Protein AF-A0A3D1BWG0-F1 (afdb_monomer)

pLDDT: mean 82.6, std 17.7, range [47.94, 98.75]

Foldseek 3Di:
DDDPPVVVVVVVVVVVVVVVVVVVVVVPPPPPPCLVVLVVVLVVCVVVVVLVVSLVSLVVNCVVVVPPLVSLQVNLVSCVVVVVNVSNCVSVVVCCVVPVPD

Secondary structure (DSSP, 8-state):
---HHHHHHHHHHHHHHHHHHHHHHHTTSTTSS-HHHHHHHHHHHHHTT-HHHHHHHHHHHHHHSTT-HHHHHHHHHHHHHTT-HHHHHHHHHHHHHH-TT-

Nearest PDB structures (foldseek):
  8a61-assembly1_H  TM=9.386E-01  e=2.198E-02  Saccharomyces cerevisiae
  4r7s-assembly1_A  TM=7.097E-01  e=1.836E-02  Parabacteroides merdae ATCC 43184
  5a31-assembly1_C  TM=7.005E-01  e=2.966E-02  Homo sapiens
  4xif-assembly1_A  TM=6.668E-01  e=2.793E-02  Homo sapiens
  8ffz-assembly1_C  TM=5.629E-01  e=6.690E-01  Saccharomyces cerevisiae S288C

Sequence (102 aa):
MPQKNECSNIKNLKGFLLFILLSLSTFFLTNEIYAADDFKSIMQLIEKGEKEKAAQQIDQYLKTNPNDPQVIFIKGVVNAELGKYNEAIQAFTYLTEKHPSL

Mean predicted aligned error: 13.19 Å

Structure (mmCIF, N/CA/C/O backbone):
data_AF-A0A3D1BWG0-F1
#
_entry.id   AF-A0A3D1BWG0-F1
#
loop_
_atom_site.group_PDB
_atom_site.id
_atom_site.type_symbol
_atom_site.label_atom_id
_atom_site.label_alt_id
_atom_site.label_comp_id
_atom_site.label_asym_id
_atom_site.label_entity_id
_atom_site.label_seq_id
_atom_site.pdbx_PDB_ins_code
_atom_site.Cartn_x
_atom_site.Cartn_y
_atom_site.Cartn_z
_atom_site.occupancy
_atom_site.B_iso_or_equiv
_atom_site.auth_seq_id
_atom_site.auth_comp_id
_atom_site.auth_asym_id
_atom_site.auth_atom_id
_atom_site.pdbx_PDB_model_num
ATOM 1 N N . MET A 1 1 ? 60.960 40.714 11.063 1.00 47.94 1 MET A N 1
ATOM 2 C CA . MET A 1 1 ? 59.969 40.765 9.966 1.00 47.94 1 MET A CA 1
ATOM 3 C C . MET A 1 1 ? 59.399 39.360 9.745 1.00 47.94 1 MET A C 1
ATOM 5 O O . MET A 1 1 ? 60.168 38.411 9.862 1.00 47.94 1 MET A O 1
ATOM 9 N N . PRO A 1 2 ? 58.076 39.210 9.554 1.00 48.84 2 PRO A N 1
ATOM 10 C CA . PRO A 1 2 ? 57.322 37.974 9.786 1.00 48.84 2 PRO A CA 1
ATOM 11 C C . PRO A 1 2 ? 57.088 37.195 8.481 1.00 48.84 2 PRO A C 1
ATOM 13 O O . PRO A 1 2 ? 56.459 37.725 7.578 1.00 48.84 2 PRO A O 1
ATOM 16 N N . GLN A 1 3 ? 57.595 35.963 8.355 1.00 56.44 3 GLN A N 1
ATOM 17 C CA . GLN A 1 3 ? 57.355 35.117 7.161 1.00 56.44 3 GLN A CA 1
ATOM 18 C C . GLN A 1 3 ? 57.213 33.607 7.463 1.00 56.44 3 GLN A C 1
ATOM 20 O O . GLN A 1 3 ? 56.853 32.827 6.587 1.00 56.44 3 GLN A O 1
ATOM 25 N N . LYS A 1 4 ? 57.461 33.138 8.698 1.00 54.06 4 LYS A N 1
ATOM 26 C CA . LYS A 1 4 ? 57.397 31.693 9.021 1.00 54.06 4 LYS A CA 1
ATOM 27 C C . LYS A 1 4 ? 55.974 31.202 9.341 1.00 54.06 4 LYS A C 1
ATOM 29 O O . LYS A 1 4 ? 55.712 30.003 9.313 1.00 54.06 4 LYS A O 1
ATOM 34 N N . ASN A 1 5 ? 55.054 32.124 9.616 1.00 55.34 5 ASN A N 1
ATOM 35 C CA . ASN A 1 5 ? 53.748 31.826 10.208 1.00 55.34 5 ASN A CA 1
ATOM 36 C C . ASN A 1 5 ? 52.677 31.547 9.134 1.00 55.34 5 ASN A C 1
ATOM 38 O O . ASN A 1 5 ? 51.718 30.824 9.392 1.00 55.34 5 ASN A O 1
ATOM 42 N N . GLU A 1 6 ? 52.858 32.070 7.918 1.00 56.06 6 GLU A N 1
ATOM 43 C CA . GLU A 1 6 ? 51.886 31.958 6.820 1.00 56.06 6 GLU A CA 1
ATOM 44 C C . GLU A 1 6 ? 51.953 30.587 6.121 1.00 56.06 6 GLU A C 1
ATOM 46 O O . GLU A 1 6 ? 50.922 29.990 5.814 1.00 56.06 6 GLU A O 1
ATOM 51 N N . CYS A 1 7 ? 53.150 30.009 5.962 1.00 55.59 7 CYS A N 1
ATOM 52 C CA . CYS A 1 7 ? 53.329 28.721 5.276 1.00 55.59 7 CYS A CA 1
ATOM 53 C C . CYS A 1 7 ? 52.830 27.512 6.102 1.00 55.59 7 CYS A C 1
ATOM 55 O O . CYS A 1 7 ? 52.363 26.522 5.534 1.00 55.59 7 CYS A O 1
ATOM 57 N N . SER A 1 8 ? 52.856 27.594 7.439 1.00 58.72 8 SER A N 1
ATOM 58 C CA . SER A 1 8 ? 52.272 26.560 8.315 1.00 58.72 8 SER A CA 1
ATOM 59 C C . SER A 1 8 ? 50.741 26.579 8.306 1.00 58.72 8 SER A C 1
ATOM 61 O O . SER A 1 8 ? 50.113 25.523 8.353 1.00 58.72 8 SER A O 1
ATOM 63 N N . ASN A 1 9 ? 50.129 27.760 8.188 1.00 59.41 9 ASN A N 1
ATOM 64 C CA . ASN A 1 9 ? 48.674 27.910 8.196 1.00 59.41 9 ASN A CA 1
ATOM 65 C C . ASN A 1 9 ? 48.043 27.354 6.905 1.00 59.41 9 ASN A C 1
ATOM 67 O O . ASN A 1 9 ? 47.049 26.637 6.951 1.00 59.41 9 ASN A O 1
ATOM 71 N N . ILE A 1 10 ? 48.701 27.556 5.756 1.00 61.50 10 ILE A N 1
ATOM 72 C CA . ILE A 1 10 ? 48.257 27.028 4.453 1.00 61.50 10 ILE A CA 1
ATOM 73 C C . ILE A 1 10 ? 48.311 25.491 4.407 1.00 61.50 10 ILE A C 1
ATOM 75 O O . ILE A 1 10 ? 47.429 24.861 3.823 1.00 61.50 10 ILE A O 1
ATOM 79 N N . LYS A 1 11 ? 49.321 24.866 5.030 1.00 60.84 11 LYS A N 1
ATOM 80 C CA . LYS A 1 11 ? 49.433 23.396 5.096 1.00 60.84 11 LYS A CA 1
ATOM 81 C C . LYS A 1 11 ? 48.337 22.783 5.970 1.00 60.84 11 LYS A C 1
ATOM 83 O O . LYS A 1 11 ? 47.717 21.806 5.558 1.00 60.84 11 LYS A O 1
ATOM 88 N N . ASN A 1 12 ? 48.048 23.402 7.113 1.00 60.69 12 ASN A N 1
ATOM 89 C CA . ASN A 1 12 ? 46.970 22.972 8.005 1.00 60.69 12 ASN A CA 1
ATOM 90 C C . ASN A 1 12 ? 45.585 23.216 7.387 1.00 60.69 12 ASN A C 1
ATOM 92 O O . ASN A 1 12 ? 44.713 22.363 7.508 1.00 60.69 12 ASN A O 1
ATOM 96 N N . LEU A 1 13 ? 45.403 24.319 6.651 1.00 67.38 13 LEU A N 1
ATOM 97 C CA . LEU A 1 13 ? 44.160 24.639 5.944 1.00 67.38 13 LEU A CA 1
ATOM 98 C C . LEU A 1 13 ? 43.882 23.668 4.790 1.00 67.38 13 LEU A C 1
ATOM 100 O O . LEU A 1 13 ? 42.751 23.222 4.626 1.00 67.38 13 LEU A O 1
ATOM 104 N N . LYS A 1 14 ? 44.909 23.292 4.015 1.00 66.44 14 LYS A N 1
ATOM 105 C CA . LYS A 1 14 ? 44.778 22.270 2.965 1.00 66.44 14 LYS A CA 1
ATOM 106 C C . LYS A 1 14 ? 44.494 20.888 3.549 1.00 66.44 14 LYS A C 1
ATOM 108 O O . LYS A 1 14 ? 43.652 20.185 3.006 1.00 66.44 14 LYS A O 1
ATOM 113 N N . GLY A 1 15 ? 45.143 20.523 4.659 1.00 69.19 15 GLY A N 1
ATOM 114 C CA . GLY A 1 15 ? 44.842 19.286 5.384 1.00 69.19 15 GLY A CA 1
ATOM 115 C C . GLY A 1 15 ? 43.404 19.261 5.904 1.00 69.19 15 GLY A C 1
ATOM 116 O O . GLY A 1 15 ? 42.692 18.284 5.696 1.00 69.19 15 GLY A O 1
ATOM 117 N N . PHE A 1 16 ? 42.945 20.368 6.488 1.00 71.75 16 PHE A N 1
ATOM 118 C CA . PHE A 1 16 ? 41.578 20.529 6.978 1.00 71.75 16 PHE A CA 1
ATOM 119 C C . PHE A 1 16 ? 40.537 20.460 5.850 1.00 71.75 16 PHE A C 1
ATOM 121 O O . PHE A 1 16 ? 39.540 19.754 5.978 1.00 71.75 16 PHE A O 1
ATOM 128 N N . LEU A 1 17 ? 40.798 21.105 4.708 1.00 72.00 17 LEU A N 1
ATOM 129 C CA . LEU A 1 17 ? 39.940 21.021 3.521 1.00 72.00 17 LEU A CA 1
ATOM 130 C C . LEU A 1 17 ? 39.870 19.597 2.953 1.00 72.00 17 LEU A C 1
ATOM 132 O O . LEU A 1 17 ? 38.797 19.154 2.556 1.00 72.00 17 LEU A O 1
ATOM 136 N N . LEU A 1 18 ? 40.982 18.858 2.953 1.00 71.12 18 LEU A N 1
ATOM 137 C CA . LEU A 1 18 ? 41.019 17.478 2.463 1.00 71.12 18 LEU A CA 1
ATOM 138 C C . LEU A 1 18 ? 40.244 16.525 3.390 1.00 71.12 18 LEU A C 1
ATOM 140 O O . LEU A 1 18 ? 39.540 15.642 2.908 1.00 71.12 18 LEU A O 1
ATOM 144 N N . PHE A 1 19 ? 40.296 16.757 4.705 1.00 71.19 19 PHE A N 1
ATOM 145 C CA . PHE A 1 19 ? 39.482 16.038 5.691 1.00 71.19 19 PHE A CA 1
ATOM 146 C C . PHE A 1 19 ? 37.983 16.342 5.567 1.00 71.19 19 PHE A C 1
ATOM 148 O O . PHE A 1 19 ? 37.178 15.421 5.681 1.00 71.19 19 PHE A O 1
ATOM 155 N N . ILE A 1 20 ? 37.601 17.594 5.291 1.00 71.56 20 ILE A N 1
ATOM 156 C CA . ILE A 1 20 ? 36.195 17.972 5.059 1.00 71.56 20 ILE A CA 1
ATOM 157 C C . ILE A 1 20 ? 35.656 17.337 3.774 1.00 71.56 20 ILE A C 1
ATOM 159 O O . ILE A 1 20 ? 34.526 16.861 3.751 1.00 71.56 20 ILE A O 1
ATOM 163 N N . LEU A 1 21 ? 36.454 17.290 2.704 1.00 65.62 21 LEU A N 1
ATOM 164 C CA . LEU A 1 21 ? 36.045 16.652 1.448 1.00 65.62 21 LEU A CA 1
ATOM 165 C C . LEU A 1 21 ? 35.882 15.131 1.595 1.00 65.62 21 LEU A C 1
ATOM 167 O O . LEU A 1 21 ? 34.974 14.554 0.999 1.00 65.62 21 LEU A O 1
ATOM 171 N N . LEU A 1 22 ? 36.720 14.490 2.417 1.00 64.12 22 LEU A N 1
ATOM 172 C CA . LEU A 1 22 ? 36.616 13.061 2.728 1.00 64.12 22 LEU A CA 1
ATOM 173 C C . LEU A 1 22 ? 35.443 12.728 3.663 1.00 64.12 22 LEU A C 1
ATOM 175 O O . LEU A 1 22 ? 34.889 11.639 3.555 1.00 64.12 22 LEU A O 1
ATOM 179 N N . SER A 1 23 ? 35.047 13.631 4.566 1.00 62.78 23 SER A N 1
ATOM 180 C CA . SER A 1 23 ? 33.876 13.417 5.429 1.00 62.78 23 SER A CA 1
ATOM 181 C C . SER A 1 23 ? 32.551 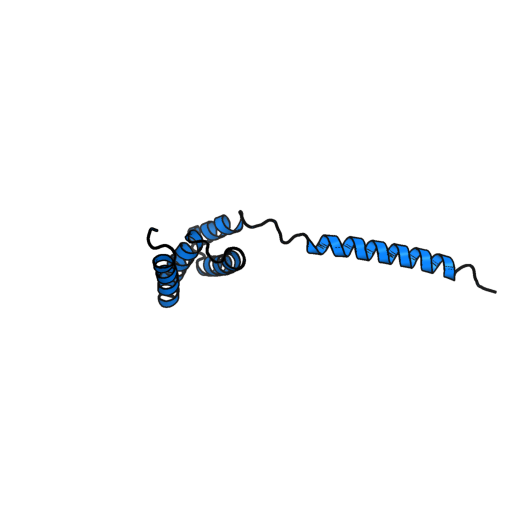13.733 4.731 1.00 62.78 23 SER A C 1
ATOM 183 O O . SER A 1 23 ? 31.535 13.122 5.051 1.00 62.78 23 SER A O 1
ATOM 185 N N . LEU A 1 24 ? 32.545 14.640 3.747 1.00 60.16 24 LEU A N 1
ATOM 186 C CA . LEU A 1 24 ? 31.352 14.921 2.944 1.00 60.16 24 LEU A CA 1
ATOM 187 C C . LEU A 1 24 ? 30.974 13.744 2.036 1.00 60.16 24 LEU A C 1
ATOM 189 O O . LEU A 1 24 ? 29.790 13.512 1.818 1.00 60.16 24 LEU A O 1
ATOM 193 N N . SER A 1 25 ? 31.948 12.990 1.515 1.00 58.78 25 SER A N 1
ATOM 194 C CA . SER A 1 25 ? 31.681 11.886 0.581 1.00 58.78 25 SER A CA 1
ATOM 195 C C . SER A 1 25 ? 31.001 10.681 1.240 1.00 58.78 25 SER A C 1
ATOM 197 O O . SER A 1 25 ? 30.213 9.997 0.590 1.00 58.78 25 SER A O 1
ATOM 199 N N . THR A 1 26 ? 31.237 10.441 2.532 1.00 57.06 26 THR A N 1
ATOM 200 C CA . THR A 1 26 ? 30.618 9.326 3.266 1.00 57.06 26 THR A CA 1
ATOM 201 C C . THR A 1 26 ? 29.182 9.615 3.706 1.00 57.06 26 THR A C 1
ATOM 203 O O . THR A 1 26 ? 28.452 8.680 4.023 1.00 57.06 26 THR A O 1
ATOM 206 N N . PHE A 1 27 ? 28.738 10.877 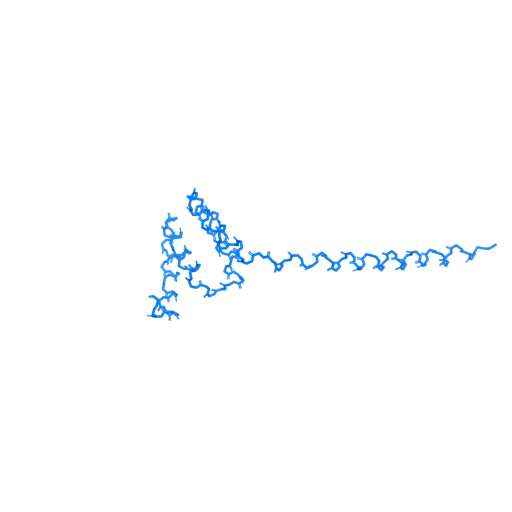3.667 1.00 56.44 27 PHE A N 1
ATOM 207 C CA . PHE A 1 27 ? 27.361 11.260 4.000 1.00 56.44 27 PHE A CA 1
ATOM 208 C C . PHE A 1 27 ? 26.355 10.955 2.872 1.00 56.44 27 PHE A C 1
ATOM 210 O O . PHE A 1 27 ? 25.163 10.828 3.131 1.00 56.44 27 PHE A O 1
ATOM 217 N N . PHE A 1 28 ? 26.815 10.792 1.626 1.00 57.66 28 PHE A N 1
ATOM 218 C CA . PHE A 1 28 ? 25.935 10.565 0.469 1.00 57.66 28 PHE A CA 1
ATOM 219 C C . PHE A 1 28 ? 25.653 9.087 0.150 1.00 57.66 28 PHE A C 1
ATOM 221 O O . PHE A 1 28 ? 24.829 8.812 -0.718 1.00 57.66 28 PHE A O 1
ATOM 228 N N . LEU A 1 29 ? 26.296 8.133 0.834 1.00 54.47 29 LEU A N 1
ATOM 229 C CA . LEU A 1 29 ? 26.223 6.705 0.482 1.00 54.47 29 LEU A CA 1
ATOM 230 C C . LEU A 1 29 ? 25.239 5.875 1.325 1.00 54.47 29 LEU A C 1
ATOM 232 O O . LEU A 1 29 ? 25.137 4.670 1.122 1.00 54.47 29 LEU A O 1
ATOM 236 N N . THR A 1 30 ? 24.497 6.466 2.264 1.00 52.25 30 THR A N 1
ATOM 237 C CA . THR A 1 30 ? 23.635 5.686 3.177 1.00 52.25 30 THR A CA 1
ATOM 238 C C . THR A 1 30 ? 22.199 5.462 2.690 1.00 52.25 30 THR A C 1
ATOM 240 O O . THR A 1 30 ? 21.406 4.872 3.419 1.00 52.25 30 THR A O 1
ATOM 243 N N . ASN A 1 31 ? 21.847 5.861 1.463 1.00 57.81 31 ASN A N 1
ATOM 244 C CA . ASN A 1 31 ? 20.478 5.704 0.947 1.00 57.81 31 ASN A CA 1
ATOM 245 C C . ASN A 1 31 ? 20.191 4.366 0.238 1.00 57.81 31 ASN A C 1
ATOM 247 O O . ASN A 1 31 ? 19.074 4.172 -0.230 1.00 57.81 31 ASN A O 1
ATOM 251 N N . GLU A 1 32 ? 21.148 3.439 0.146 1.00 56.22 32 GLU A N 1
ATOM 252 C CA . GLU A 1 32 ? 21.050 2.305 -0.793 1.00 56.22 32 GLU A CA 1
ATOM 253 C C . GLU A 1 32 ? 20.812 0.912 -0.178 1.00 56.22 32 GLU A C 1
ATOM 255 O O . GLU A 1 32 ? 21.024 -0.092 -0.854 1.00 56.22 32 GLU A O 1
ATOM 260 N N . ILE A 1 33 ? 20.336 0.789 1.072 1.00 52.66 33 ILE A N 1
ATOM 261 C CA . ILE A 1 33 ? 20.090 -0.541 1.674 1.00 52.66 33 ILE A CA 1
ATOM 262 C C . ILE A 1 33 ? 18.793 -0.594 2.512 1.00 52.66 33 ILE A C 1
ATOM 264 O O . ILE A 1 33 ? 18.861 -0.776 3.720 1.00 52.66 33 ILE A O 1
ATOM 268 N N . TYR A 1 34 ? 17.604 -0.460 1.902 1.00 57.34 34 TYR A N 1
ATOM 269 C CA . TYR A 1 34 ? 16.319 -0.671 2.621 1.00 57.34 34 TYR A CA 1
ATOM 270 C C . TYR A 1 34 ? 15.255 -1.508 1.885 1.00 57.34 34 TYR A C 1
ATOM 272 O O . TYR A 1 34 ? 14.277 -1.925 2.497 1.00 57.34 34 TYR A O 1
ATOM 280 N N . ALA A 1 35 ? 15.466 -1.879 0.616 1.00 56.94 35 ALA A N 1
ATOM 281 C CA . ALA A 1 35 ? 14.403 -2.443 -0.230 1.00 56.94 35 ALA A CA 1
ATOM 282 C C . ALA A 1 35 ? 13.697 -3.713 0.313 1.00 56.94 35 ALA A C 1
ATOM 284 O O . ALA A 1 35 ? 12.529 -3.938 0.005 1.00 56.94 35 ALA A O 1
ATOM 285 N N . ALA A 1 36 ? 14.369 -4.547 1.120 1.00 58.16 36 ALA A N 1
ATOM 286 C CA . ALA A 1 36 ? 13.761 -5.745 1.718 1.00 58.16 36 ALA A CA 1
ATOM 287 C C . ALA A 1 36 ? 12.994 -5.470 3.029 1.00 58.16 36 ALA A C 1
ATOM 289 O O . ALA A 1 36 ? 12.097 -6.235 3.386 1.00 58.16 36 ALA A O 1
ATOM 290 N N . ASP A 1 37 ? 13.335 -4.399 3.749 1.00 72.81 37 ASP A N 1
ATOM 291 C CA . ASP A 1 37 ? 12.661 -4.017 4.998 1.00 72.81 37 ASP A CA 1
ATOM 292 C C . ASP A 1 37 ? 11.335 -3.290 4.709 1.00 72.81 37 ASP A C 1
ATOM 294 O O . ASP A 1 37 ? 10.339 -3.442 5.423 1.00 72.81 37 ASP A O 1
ATOM 298 N N . ASP A 1 38 ? 11.278 -2.576 3.584 1.00 81.81 38 ASP A N 1
ATOM 299 C CA . ASP A 1 38 ? 10.137 -1.736 3.229 1.00 81.81 38 ASP A CA 1
ATOM 300 C C . ASP A 1 38 ? 8.852 -2.553 2.973 1.00 81.81 38 ASP A C 1
ATOM 302 O O . ASP A 1 38 ? 7.788 -2.204 3.478 1.00 81.81 38 ASP A O 1
ATOM 306 N N . PHE A 1 39 ? 8.921 -3.699 2.281 1.00 89.06 39 PHE A N 1
ATOM 307 C CA . PHE A 1 39 ? 7.733 -4.550 2.079 1.00 89.06 39 PHE A CA 1
ATOM 308 C C . PHE A 1 39 ? 7.212 -5.144 3.395 1.00 89.06 39 PHE A C 1
ATOM 310 O O . PHE A 1 39 ? 6.011 -5.145 3.676 1.00 89.06 39 PHE A O 1
ATOM 317 N N . LYS A 1 40 ? 8.123 -5.655 4.230 1.00 93.62 40 LYS A N 1
ATOM 318 C CA . LYS A 1 40 ? 7.762 -6.260 5.514 1.00 93.62 40 LYS A CA 1
ATOM 319 C C . LYS A 1 40 ? 7.139 -5.229 6.452 1.00 93.62 40 LYS A C 1
ATOM 321 O O . LYS A 1 40 ? 6.160 -5.541 7.130 1.00 93.62 40 LYS A O 1
ATOM 326 N N . SER A 1 41 ? 7.688 -4.018 6.494 1.00 94.06 41 SER A N 1
ATOM 327 C CA . SER A 1 41 ? 7.149 -2.936 7.320 1.00 94.06 41 SER A CA 1
ATOM 328 C C . SER A 1 41 ? 5.747 -2.503 6.873 1.00 94.06 41 SER A C 1
ATOM 330 O O . SER A 1 41 ? 4.878 -2.355 7.735 1.00 94.06 41 SER A O 1
ATOM 332 N N . ILE A 1 42 ? 5.472 -2.451 5.561 1.00 96.12 42 ILE A N 1
ATOM 333 C CA . ILE A 1 42 ? 4.113 -2.240 5.026 1.00 96.12 42 ILE A CA 1
ATOM 334 C C . ILE A 1 42 ? 3.145 -3.292 5.581 1.00 96.12 42 ILE A C 1
ATOM 336 O O . ILE A 1 42 ? 2.096 -2.941 6.123 1.00 96.12 42 ILE A O 1
ATOM 340 N N . MET A 1 43 ? 3.505 -4.578 5.503 1.00 96.38 43 MET A N 1
ATOM 341 C CA . MET A 1 43 ? 2.650 -5.663 6.002 1.00 96.38 43 MET A CA 1
ATOM 342 C C . MET A 1 43 ? 2.403 -5.560 7.510 1.00 96.38 43 MET A C 1
ATOM 344 O O . MET A 1 43 ? 1.271 -5.718 7.958 1.00 96.38 43 MET A O 1
ATOM 348 N N . GLN A 1 44 ? 3.423 -5.206 8.295 1.00 97.12 44 GLN A N 1
ATOM 349 C CA . GLN A 1 44 ? 3.267 -5.001 9.737 1.00 97.12 44 GLN A CA 1
ATOM 350 C C . GLN A 1 44 ? 2.325 -3.841 10.079 1.00 97.12 44 GLN A C 1
ATOM 352 O O . GLN A 1 44 ? 1.600 -3.916 11.071 1.00 97.12 44 GLN A O 1
ATOM 3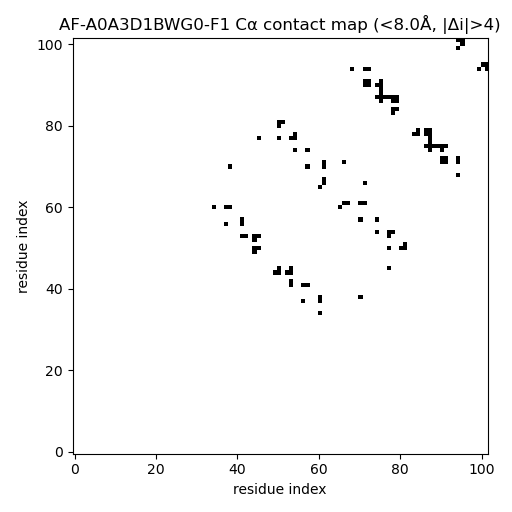57 N N . LEU A 1 45 ? 2.333 -2.755 9.301 1.00 97.69 45 LEU A N 1
ATOM 358 C CA . LEU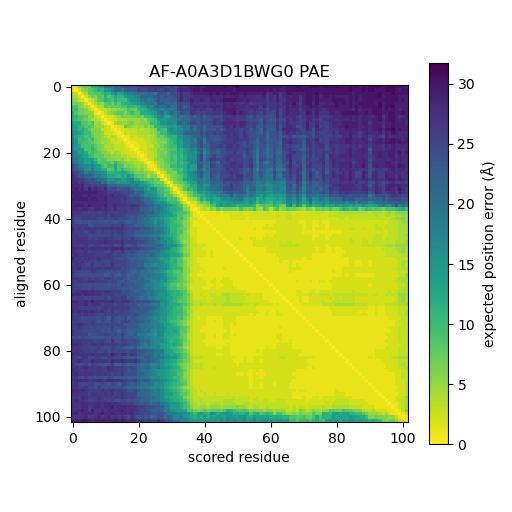 A 1 45 ? 1.391 -1.648 9.493 1.00 97.69 45 LEU A CA 1
ATOM 359 C C . LEU A 1 45 ? -0.043 -2.085 9.189 1.00 97.69 45 LEU A C 1
ATOM 361 O O . LEU A 1 45 ? -0.953 -1.737 9.941 1.00 97.69 45 LEU A O 1
ATOM 365 N N . ILE A 1 46 ? -0.235 -2.888 8.139 1.00 97.56 46 ILE A N 1
ATOM 366 C CA . ILE A 1 46 ? -1.540 -3.461 7.783 1.00 97.56 46 ILE A CA 1
ATOM 367 C C . ILE A 1 46 ? -2.043 -4.385 8.8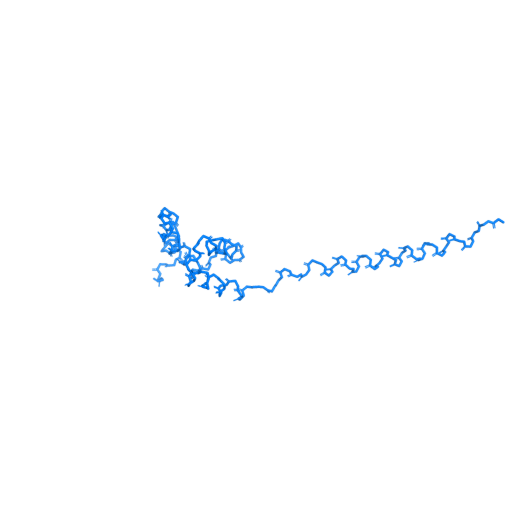97 1.00 97.56 46 ILE A C 1
ATOM 369 O O . ILE A 1 46 ? -3.174 -4.225 9.349 1.00 97.56 46 ILE A O 1
ATOM 373 N N . GLU A 1 47 ? -1.199 -5.287 9.404 1.00 97.00 47 GLU A N 1
ATOM 374 C CA . GLU A 1 47 ? -1.534 -6.188 10.520 1.00 97.00 47 GLU A CA 1
ATOM 375 C C . GLU A 1 47 ? -1.922 -5.428 11.797 1.00 97.00 47 GLU A C 1
ATOM 377 O O . GLU A 1 47 ? -2.795 -5.864 12.546 1.00 97.00 47 GLU A O 1
ATOM 382 N N . LYS A 1 48 ? -1.306 -4.265 12.036 1.00 97.75 48 LYS A N 1
ATOM 383 C CA . LYS A 1 48 ? -1.640 -3.371 13.157 1.00 97.75 48 LYS A CA 1
ATOM 384 C C . LYS A 1 48 ? -2.873 -2.499 12.900 1.00 97.75 48 LYS A C 1
ATOM 386 O O . LYS A 1 48 ? -3.297 -1.781 13.802 1.00 97.75 48 LYS A O 1
ATOM 391 N N . GLY A 1 49 ? -3.436 -2.529 11.692 1.00 97.12 49 GLY A N 1
ATOM 392 C CA . GLY A 1 49 ? -4.551 -1.675 11.286 1.00 97.12 49 GLY A CA 1
ATOM 393 C C . GLY A 1 49 ? -4.170 -0.207 11.065 1.00 97.12 49 GLY A C 1
ATOM 394 O O . GLY A 1 49 ? -5.054 0.636 10.937 1.00 97.12 49 GLY A O 1
ATOM 395 N N . GLU A 1 50 ? -2.878 0.119 10.987 1.00 98.12 50 GLU A N 1
ATOM 396 C CA . GLU A 1 50 ? -2.369 1.476 10.748 1.00 98.12 50 GLU A CA 1
ATOM 397 C C . GLU A 1 50 ? -2.384 1.815 9.246 1.00 98.12 50 GLU A C 1
ATOM 399 O O . GLU A 1 50 ? -1.356 2.109 8.629 1.00 98.12 50 GLU A O 1
ATOM 404 N N . LYS A 1 51 ? -3.572 1.747 8.639 1.00 97.75 51 LYS A N 1
ATOM 405 C CA . LYS A 1 51 ? -3.783 1.775 7.182 1.00 97.75 51 LYS A CA 1
ATOM 406 C C . LYS A 1 51 ? -3.284 3.062 6.526 1.00 97.75 51 LYS A C 1
ATOM 408 O O . LYS A 1 51 ? -2.712 3.015 5.441 1.00 97.75 51 LYS A O 1
ATOM 413 N N . GLU A 1 52 ? -3.428 4.209 7.183 1.00 98.06 52 GLU A N 1
ATOM 414 C CA . GLU A 1 52 ? -2.931 5.491 6.676 1.00 98.06 52 GLU A CA 1
ATOM 415 C C . GLU A 1 52 ? -1.403 5.520 6.598 1.00 98.06 52 GLU A C 1
ATOM 417 O O . GLU A 1 52 ? -0.846 6.031 5.624 1.00 98.06 52 GLU A O 1
ATOM 422 N N . LYS A 1 53 ? -0.712 4.943 7.590 1.00 96.88 53 LYS A N 1
ATOM 423 C CA . LYS A 1 53 ? 0.752 4.832 7.558 1.00 96.88 53 LYS A CA 1
ATOM 424 C C . LYS A 1 53 ? 1.201 3.805 6.525 1.00 96.88 53 LYS A C 1
ATOM 426 O O . LYS A 1 53 ? 2.174 4.056 5.817 1.00 96.88 53 LYS A O 1
ATOM 431 N N . ALA A 1 54 ? 0.475 2.691 6.397 1.00 98.06 54 ALA A N 1
ATOM 432 C CA . ALA A 1 54 ? 0.730 1.705 5.350 1.00 98.06 54 ALA A CA 1
ATOM 433 C C . ALA A 1 54 ? 0.640 2.355 3.961 1.00 98.06 54 ALA A C 1
ATOM 435 O O . ALA A 1 54 ? 1.554 2.200 3.159 1.00 98.06 54 ALA A O 1
ATOM 436 N N . ALA A 1 55 ? -0.394 3.164 3.702 1.00 97.94 55 ALA A N 1
ATOM 437 C CA . ALA A 1 55 ? -0.537 3.898 2.444 1.00 97.94 55 ALA A CA 1
ATOM 438 C C . ALA A 1 55 ? 0.662 4.824 2.160 1.00 97.94 55 ALA A C 1
ATOM 440 O O . ALA A 1 55 ? 1.168 4.850 1.039 1.00 97.94 55 ALA A O 1
ATOM 441 N N . GLN A 1 56 ? 1.165 5.535 3.175 1.00 96.31 56 GLN A N 1
ATOM 442 C CA . GLN A 1 56 ? 2.352 6.387 3.027 1.00 96.31 56 GLN A CA 1
ATOM 443 C C . GLN A 1 56 ? 3.616 5.587 2.688 1.00 96.31 56 GLN A C 1
ATOM 445 O O . GLN A 1 56 ? 4.380 6.005 1.816 1.00 96.31 56 GLN A O 1
ATOM 450 N N . GLN A 1 57 ? 3.845 4.447 3.348 1.00 96.19 57 GLN A N 1
ATOM 451 C CA . GLN A 1 57 ? 4.993 3.587 3.042 1.00 96.19 57 GLN A CA 1
ATOM 452 C C . GLN A 1 57 ? 4.877 2.932 1.667 1.00 96.19 57 GLN A C 1
ATOM 454 O O . GLN A 1 57 ? 5.865 2.872 0.943 1.00 96.19 57 GLN A O 1
ATOM 459 N N . ILE A 1 58 ? 3.677 2.510 1.266 1.00 97.50 58 ILE A N 1
ATOM 460 C CA . ILE A 1 58 ? 3.406 1.995 -0.081 1.00 97.50 58 ILE A CA 1
ATOM 461 C C . ILE A 1 58 ? 3.789 3.035 -1.139 1.00 97.50 58 ILE A C 1
ATOM 463 O O . ILE A 1 58 ? 4.484 2.712 -2.102 1.00 97.50 58 ILE A O 1
ATOM 467 N N . ASP A 1 59 ? 3.394 4.297 -0.958 1.00 96.12 59 ASP A N 1
ATOM 468 C CA . ASP A 1 59 ? 3.749 5.366 -1.896 1.00 96.12 59 ASP A CA 1
ATOM 469 C C . ASP A 1 59 ? 5.257 5.648 -1.928 1.00 96.12 59 ASP A C 1
ATOM 471 O O . ASP A 1 59 ? 5.782 6.051 -2.965 1.00 96.12 59 ASP A O 1
ATOM 475 N N . GLN A 1 60 ? 5.974 5.445 -0.821 1.00 93.94 60 GLN A N 1
ATOM 476 C CA . GLN A 1 60 ? 7.437 5.527 -0.803 1.00 93.94 60 GLN A CA 1
ATOM 477 C C . GLN A 1 60 ? 8.077 4.337 -1.525 1.00 93.94 60 GLN A C 1
ATOM 479 O O . GLN A 1 60 ? 8.944 4.552 -2.371 1.00 93.94 60 GLN A O 1
ATOM 484 N N . TYR A 1 61 ? 7.607 3.115 -1.265 1.00 95.00 61 TYR A N 1
ATOM 485 C CA . TYR A 1 61 ? 8.089 1.888 -1.901 1.00 95.00 61 TYR A CA 1
ATOM 486 C C . TYR A 1 61 ? 7.951 1.937 -3.424 1.00 95.00 61 TYR A C 1
ATOM 488 O O . TYR A 1 61 ? 8.878 1.612 -4.166 1.00 95.00 61 TYR A O 1
ATOM 496 N N . LEU A 1 62 ? 6.800 2.401 -3.912 1.00 95.06 62 LEU A N 1
ATOM 497 C CA . LEU A 1 62 ? 6.521 2.480 -5.345 1.00 95.06 62 LEU A CA 1
ATOM 498 C C . LEU A 1 62 ? 7.292 3.609 -6.053 1.00 95.06 62 LEU A C 1
ATOM 500 O O . LEU A 1 62 ? 7.327 3.633 -7.279 1.00 95.06 62 LEU A O 1
ATOM 504 N N . LYS A 1 63 ? 7.959 4.530 -5.339 1.00 93.56 63 LYS A N 1
ATOM 505 C CA . LYS A 1 63 ? 8.884 5.482 -5.991 1.00 93.56 63 LYS A CA 1
ATOM 506 C C . LYS A 1 63 ? 10.133 4.790 -6.521 1.00 93.56 63 LYS A C 1
ATOM 508 O O . LYS A 1 63 ? 10.674 5.222 -7.535 1.00 93.56 63 LYS A O 1
ATOM 513 N N . THR A 1 64 ? 10.596 3.752 -5.832 1.00 91.38 64 THR A N 1
ATOM 514 C CA . THR A 1 64 ? 11.786 2.981 -6.210 1.00 91.38 64 THR A CA 1
ATOM 515 C C . THR A 1 64 ? 11.423 1.709 -6.974 1.00 91.38 64 THR A C 1
ATOM 517 O O . THR A 1 64 ? 12.188 1.290 -7.837 1.00 91.38 64 THR A O 1
ATOM 520 N N . ASN A 1 65 ? 10.228 1.152 -6.742 1.00 92.31 65 ASN A N 1
ATOM 521 C CA . ASN A 1 65 ? 9.718 -0.060 -7.393 1.00 92.31 65 ASN A CA 1
ATOM 522 C C . ASN A 1 65 ? 8.360 0.201 -8.086 1.00 92.31 65 ASN A C 1
ATOM 524 O O . ASN A 1 65 ? 7.335 -0.337 -7.667 1.00 92.31 65 ASN A O 1
ATOM 528 N N . PRO A 1 66 ? 8.302 1.037 -9.140 1.00 93.31 66 PRO A N 1
ATOM 529 C CA . PRO A 1 66 ? 7.047 1.605 -9.654 1.00 93.31 6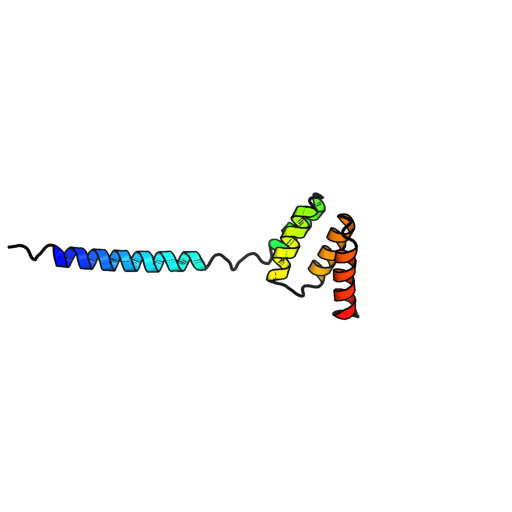6 PRO A CA 1
ATOM 530 C C . PRO A 1 66 ? 6.050 0.607 -10.246 1.00 93.31 66 PRO A C 1
ATOM 532 O O . PRO A 1 66 ? 4.872 0.932 -10.356 1.00 93.31 66 PRO A O 1
ATOM 535 N N . ASN A 1 67 ? 6.505 -0.587 -10.626 1.00 93.25 67 ASN A N 1
ATOM 536 C CA . ASN A 1 67 ? 5.683 -1.599 -11.290 1.00 93.25 67 ASN A CA 1
ATOM 537 C C . ASN A 1 67 ? 5.659 -2.921 -10.512 1.00 93.25 67 ASN A C 1
ATOM 539 O O . ASN A 1 67 ? 5.470 -3.966 -11.124 1.00 93.25 67 ASN A O 1
ATOM 543 N N . ASP A 1 68 ? 5.910 -2.903 -9.198 1.00 94.56 68 ASP A N 1
ATOM 544 C CA . ASP A 1 68 ? 5.768 -4.106 -8.375 1.00 94.56 68 ASP A CA 1
ATOM 545 C C . ASP A 1 68 ? 4.276 -4.478 -8.265 1.00 94.56 68 ASP A C 1
ATOM 547 O O . ASP A 1 68 ? 3.516 -3.781 -7.578 1.00 94.56 68 ASP A O 1
ATOM 551 N N . PRO A 1 69 ? 3.824 -5.565 -8.921 1.00 94.62 69 PRO A N 1
ATOM 552 C CA . PRO A 1 69 ? 2.408 -5.895 -8.955 1.00 94.62 69 PRO A CA 1
ATOM 553 C C . PRO A 1 69 ? 1.868 -6.291 -7.576 1.00 94.62 69 PRO A C 1
ATOM 555 O O . PRO A 1 69 ? 0.699 -6.036 -7.282 1.00 94.62 69 PRO A O 1
ATOM 558 N N . GLN A 1 70 ? 2.706 -6.866 -6.707 1.00 94.69 70 GLN A N 1
ATOM 559 C CA . GLN A 1 70 ? 2.306 -7.268 -5.363 1.00 94.69 70 GLN A CA 1
ATOM 560 C C . GLN A 1 70 ? 1.997 -6.037 -4.508 1.00 94.69 70 GLN A C 1
ATOM 562 O O . GLN A 1 70 ? 0.956 -5.975 -3.852 1.00 94.69 70 GLN A O 1
ATOM 567 N N . VAL A 1 71 ? 2.864 -5.024 -4.544 1.00 96.94 71 VAL A N 1
ATOM 568 C CA . VAL A 1 71 ? 2.664 -3.803 -3.750 1.00 96.94 71 VAL A CA 1
ATOM 569 C C . VAL A 1 71 ? 1.563 -2.917 -4.329 1.00 96.94 71 VAL A C 1
ATOM 571 O O . VAL A 1 71 ? 0.803 -2.315 -3.569 1.00 96.94 71 VAL A O 1
ATOM 574 N N . ILE A 1 72 ? 1.391 -2.884 -5.652 1.00 97.69 72 ILE A N 1
ATOM 575 C CA . ILE A 1 72 ? 0.250 -2.196 -6.279 1.00 97.69 72 ILE A CA 1
ATOM 576 C C . ILE A 1 72 ? -1.075 -2.863 -5.881 1.00 97.69 72 ILE A C 1
ATOM 578 O O . ILE A 1 72 ? -2.055 -2.166 -5.614 1.00 97.69 72 ILE A O 1
ATOM 582 N N . PHE A 1 73 ? -1.112 -4.193 -5.766 1.00 97.50 73 PHE A N 1
ATOM 583 C CA . PHE A 1 73 ? -2.299 -4.895 -5.280 1.00 97.50 73 PHE A CA 1
ATOM 584 C C . PHE A 1 73 ? -2.619 -4.496 -3.836 1.00 97.50 73 PHE A C 1
ATOM 586 O O . PHE A 1 73 ? -3.749 -4.111 -3.529 1.00 97.50 73 PHE A O 1
ATOM 593 N N . ILE A 1 74 ? -1.605 -4.496 -2.966 1.00 98.00 74 ILE A N 1
ATOM 594 C CA . ILE A 1 74 ? -1.743 -4.056 -1.572 1.00 98.00 74 ILE A CA 1
ATOM 595 C C . ILE A 1 74 ? -2.216 -2.597 -1.501 1.00 98.00 74 ILE A C 1
ATOM 597 O O . ILE A 1 74 ? -3.102 -2.287 -0.705 1.00 98.00 74 ILE A O 1
ATOM 601 N N . LYS A 1 7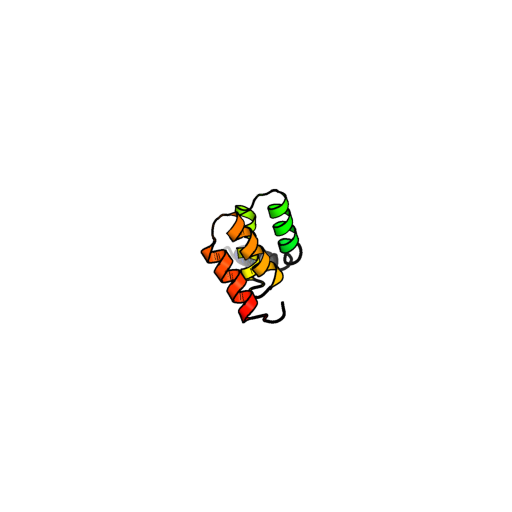5 ? -1.706 -1.707 -2.365 1.00 98.38 75 LYS A N 1
ATOM 602 C CA . LYS A 1 75 ? -2.188 -0.320 -2.483 1.00 98.38 75 LYS A CA 1
ATOM 603 C C . LYS A 1 75 ? -3.690 -0.266 -2.751 1.00 98.38 75 LYS A C 1
ATOM 605 O O . LYS A 1 75 ? -4.393 0.529 -2.127 1.00 98.38 75 LYS A O 1
ATOM 610 N N . GLY A 1 76 ? -4.178 -1.108 -3.661 1.00 98.44 76 GLY A N 1
ATOM 611 C CA . GLY A 1 76 ? -5.601 -1.227 -3.965 1.00 98.44 76 GLY A CA 1
ATOM 612 C C . GLY A 1 76 ? -6.423 -1.641 -2.743 1.00 98.44 76 GLY A C 1
ATOM 613 O O . GLY A 1 76 ? -7.405 -0.977 -2.409 1.00 98.44 76 GLY A O 1
ATOM 614 N N . VAL A 1 77 ? -5.978 -2.681 -2.031 1.00 98.44 77 VAL A N 1
ATOM 615 C CA . VAL A 1 77 ? -6.637 -3.182 -0.812 1.00 98.44 77 VAL A CA 1
ATOM 616 C C . VAL A 1 77 ? -6.684 -2.111 0.280 1.00 98.44 77 VAL A C 1
ATOM 618 O O . VAL A 1 77 ? -7.763 -1.783 0.769 1.00 98.44 77 VAL A O 1
ATOM 621 N N . VAL A 1 78 ? -5.540 -1.509 0.619 1.00 98.62 78 VAL A N 1
ATOM 622 C CA . VAL A 1 78 ? -5.450 -0.481 1.669 1.00 98.62 78 VAL A CA 1
ATOM 623 C C . VAL A 1 78 ? -6.330 0.727 1.338 1.00 98.62 78 VAL A C 1
ATOM 625 O O . VAL A 1 78 ? -7.035 1.232 2.210 1.00 98.62 78 VAL A O 1
ATOM 628 N N . ASN A 1 79 ? -6.354 1.178 0.080 1.00 98.75 79 ASN A N 1
ATOM 629 C CA . ASN A 1 79 ? -7.222 2.283 -0.329 1.00 98.75 79 ASN A CA 1
ATOM 630 C C . ASN A 1 79 ? -8.709 1.930 -0.219 1.00 98.75 79 ASN A C 1
ATOM 632 O O . ASN A 1 79 ? -9.484 2.754 0.267 1.00 98.75 79 ASN A O 1
ATOM 636 N N . ALA A 1 80 ? -9.113 0.718 -0.606 1.00 98.69 80 ALA A N 1
ATOM 637 C CA . ALA A 1 80 ? -10.496 0.273 -0.450 1.00 98.69 80 ALA A CA 1
ATOM 638 C C . ALA A 1 80 ? -10.912 0.261 1.028 1.00 98.69 80 ALA A C 1
ATOM 640 O O . ALA A 1 80 ? -11.978 0.762 1.380 1.00 98.69 80 ALA A O 1
ATOM 641 N N . GLU A 1 81 ? -10.041 -0.233 1.907 1.00 97.94 81 GLU A N 1
ATOM 642 C CA . GLU A 1 81 ? -10.288 -0.256 3.347 1.00 97.94 81 GLU A CA 1
ATOM 643 C C . GLU A 1 81 ? -10.342 1.136 3.997 1.00 97.94 81 GLU A C 1
ATOM 645 O O . GLU A 1 81 ? -10.985 1.301 5.033 1.00 97.94 81 GLU A O 1
ATOM 650 N N . LEU A 1 82 ? -9.684 2.130 3.397 1.00 98.38 82 LEU A N 1
ATOM 651 C CA . LEU A 1 82 ? -9.752 3.542 3.786 1.00 98.38 82 LEU A CA 1
ATOM 652 C C . LEU A 1 82 ? -10.958 4.280 3.171 1.00 98.38 82 LEU A C 1
ATOM 654 O O . LEU A 1 82 ? -11.099 5.487 3.363 1.00 98.38 82 LEU A O 1
ATOM 658 N N . GLY A 1 83 ? -11.806 3.596 2.395 1.00 98.38 83 GLY A N 1
ATOM 659 C CA . GLY A 1 83 ? -12.936 4.198 1.677 1.00 98.38 83 GLY A CA 1
ATOM 660 C C . GLY A 1 83 ? -12.545 4.989 0.420 1.00 98.38 83 GLY A C 1
ATOM 661 O O . GLY A 1 83 ? -13.389 5.649 -0.187 1.00 98.38 83 GLY A O 1
ATOM 662 N N . LYS A 1 84 ? -11.278 4.917 0.000 1.00 98.69 84 LYS A N 1
ATOM 663 C CA . LYS A 1 84 ? -10.725 5.555 -1.205 1.00 98.69 84 LYS A CA 1
ATOM 664 C C . LYS A 1 84 ? -10.928 4.659 -2.427 1.00 98.69 84 LYS A C 1
ATOM 666 O O . LYS A 1 84 ? -9.989 4.115 -3.011 1.00 98.69 84 LYS A O 1
ATOM 671 N N . TYR A 1 85 ? -12.191 4.432 -2.772 1.00 98.50 85 TYR A N 1
ATOM 672 C CA . TYR A 1 85 ? -12.558 3.428 -3.772 1.00 98.50 85 TYR A CA 1
ATOM 673 C C . TYR A 1 85 ? -12.068 3.765 -5.184 1.00 98.50 85 TYR A C 1
ATOM 675 O O . TYR A 1 85 ? -11.719 2.856 -5.932 1.00 98.50 85 TYR A O 1
ATOM 683 N N . ASN A 1 86 ? -11.991 5.047 -5.551 1.00 98.62 86 ASN A N 1
ATOM 684 C CA . ASN A 1 86 ? -11.513 5.449 -6.876 1.00 98.62 86 ASN A CA 1
ATOM 685 C C . ASN A 1 86 ? -10.037 5.078 -7.072 1.00 98.62 86 ASN A C 1
ATOM 687 O O . ASN A 1 86 ? -9.664 4.522 -8.102 1.00 98.62 86 ASN A O 1
ATOM 691 N N . GLU A 1 87 ? -9.206 5.330 -6.067 1.00 98.38 87 GLU A N 1
ATOM 692 C CA . GLU A 1 87 ? -7.784 4.999 -6.059 1.00 98.38 87 GLU A CA 1
ATOM 693 C C . GLU A 1 87 ? -7.559 3.484 -6.026 1.00 98.38 87 GLU A C 1
ATOM 695 O O . GLU A 1 87 ? -6.641 2.978 -6.674 1.00 98.38 87 GLU A O 1
ATOM 700 N N . ALA A 1 88 ? -8.419 2.745 -5.318 1.00 98.75 88 ALA A N 1
ATOM 701 C CA . ALA A 1 88 ? -8.403 1.287 -5.337 1.00 98.75 88 ALA A CA 1
ATOM 702 C C . ALA A 1 88 ? -8.721 0.729 -6.733 1.00 98.75 88 ALA A C 1
ATOM 704 O O . ALA A 1 88 ? -7.973 -0.099 -7.254 1.00 98.75 88 ALA A O 1
ATOM 705 N N . ILE A 1 89 ? -9.785 1.233 -7.372 1.00 98.56 89 ILE A N 1
ATOM 706 C CA . ILE A 1 89 ? -10.172 0.853 -8.738 1.00 98.56 89 ILE A CA 1
ATOM 707 C C . ILE A 1 89 ? -9.037 1.145 -9.718 1.00 98.56 89 ILE A C 1
ATOM 709 O O . ILE A 1 89 ? -8.731 0.297 -10.553 1.00 98.56 89 ILE A O 1
ATOM 713 N N . GLN A 1 90 ? -8.382 2.304 -9.611 1.00 98.25 90 GLN A N 1
ATOM 714 C CA . GLN A 1 90 ? -7.241 2.645 -10.464 1.00 98.25 90 GLN A CA 1
ATOM 715 C C . GLN A 1 90 ? -6.090 1.643 -10.317 1.00 98.25 90 GLN A C 1
ATOM 717 O O . GLN A 1 90 ? -5.558 1.184 -11.326 1.00 98.25 90 GLN A O 1
ATOM 722 N N . ALA A 1 91 ? -5.734 1.265 -9.084 1.00 98.00 91 ALA A N 1
ATOM 723 C CA . ALA A 1 91 ? -4.674 0.289 -8.833 1.00 98.00 91 ALA A CA 1
ATOM 724 C C . ALA A 1 91 ? -5.007 -1.090 -9.430 1.00 98.00 91 ALA A C 1
ATOM 726 O O . ALA A 1 91 ? -4.179 -1.681 -10.123 1.00 98.00 91 ALA A O 1
ATOM 727 N N . PHE A 1 92 ? -6.230 -1.584 -9.223 1.00 97.56 92 PHE A N 1
ATOM 728 C CA . PHE A 1 92 ? -6.650 -2.874 -9.776 1.00 97.56 92 PHE A CA 1
ATOM 729 C C . PHE A 1 92 ? -6.780 -2.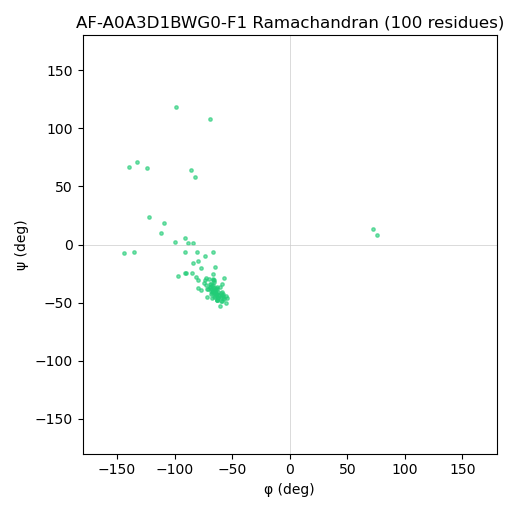851 -11.301 1.00 97.56 92 PHE A C 1
ATOM 731 O O . PHE A 1 92 ? -6.334 -3.788 -11.958 1.00 97.56 92 PHE A O 1
ATOM 738 N N . THR A 1 93 ? -7.313 -1.768 -11.872 1.00 97.38 93 THR A N 1
ATOM 739 C CA . THR A 1 93 ? -7.408 -1.593 -13.331 1.00 97.38 93 THR A CA 1
ATOM 740 C C . THR A 1 93 ? -6.019 -1.651 -13.956 1.00 97.38 93 THR A C 1
ATOM 742 O O . THR A 1 93 ? -5.789 -2.439 -14.872 1.00 97.38 93 THR A O 1
ATOM 745 N N . TYR A 1 94 ? -5.064 -0.905 -13.392 1.00 96.38 94 TYR A N 1
ATOM 746 C CA . TYR A 1 94 ? -3.673 -0.936 -13.834 1.00 96.38 94 TYR A CA 1
ATOM 747 C C . TYR A 1 94 ? -3.108 -2.365 -13.837 1.00 96.38 94 TYR A C 1
ATOM 749 O O . TYR A 1 94 ? -2.503 -2.783 -14.824 1.00 96.38 94 TYR A O 1
ATOM 757 N N . LEU A 1 95 ? -3.341 -3.141 -12.771 1.00 95.88 95 LEU A N 1
ATOM 758 C CA . LEU A 1 95 ? -2.877 -4.529 -12.698 1.00 95.88 95 LEU A CA 1
ATOM 759 C C . LEU A 1 95 ? -3.500 -5.403 -13.783 1.00 95.88 95 LEU A C 1
ATOM 761 O O . LEU A 1 95 ? -2.770 -6.122 -14.455 1.00 95.88 95 LEU A O 1
ATOM 765 N N . THR A 1 96 ? -4.810 -5.310 -14.007 1.00 94.06 96 THR A N 1
ATOM 766 C CA . THR A 1 96 ? -5.485 -6.113 -15.040 1.00 94.06 96 THR A CA 1
ATOM 767 C C . THR A 1 96 ? -5.058 -5.746 -16.462 1.00 94.06 96 THR A C 1
ATOM 769 O O . THR A 1 96 ? -5.007 -6.610 -17.333 1.00 94.06 96 THR A O 1
ATOM 772 N N . GLU A 1 97 ? -4.699 -4.483 -16.706 1.00 94.62 97 GLU A N 1
ATOM 773 C CA . GLU A 1 97 ? -4.212 -4.030 -18.011 1.00 94.62 97 GLU A CA 1
ATOM 774 C C . GLU A 1 97 ? -2.757 -4.436 -18.270 1.00 94.62 97 GLU A C 1
ATOM 776 O O . GLU A 1 97 ? -2.395 -4.773 -19.399 1.00 94.62 97 GLU A O 1
ATOM 781 N N . LYS A 1 98 ? -1.897 -4.366 -17.247 1.00 92.50 98 LYS A N 1
ATOM 782 C CA . LYS A 1 98 ? -0.453 -4.632 -17.381 1.00 92.50 98 LYS A CA 1
ATOM 783 C C . LYS A 1 98 ? -0.076 -6.084 -17.134 1.00 92.50 98 LYS A C 1
ATOM 785 O O . LYS A 1 98 ? 0.928 -6.548 -17.671 1.00 92.50 98 LYS A O 1
ATOM 790 N N . HIS A 1 99 ? -0.890 -6.798 -16.372 1.00 88.00 99 HIS A N 1
ATOM 791 C CA . HIS A 1 99 ? -0.694 -8.191 -16.006 1.00 88.00 99 HIS A CA 1
ATOM 792 C C . HIS A 1 99 ? -1.996 -8.977 -16.228 1.00 88.00 99 HIS A C 1
ATOM 794 O O . HIS A 1 99 ? -2.653 -9.393 -15.279 1.00 88.00 99 HIS A O 1
ATOM 800 N N . PRO A 1 100 ? -2.387 -9.213 -17.490 1.00 80.62 100 PRO A N 1
ATOM 801 C CA . PRO A 1 100 ? -3.663 -9.856 -17.824 1.00 80.62 100 PRO A CA 1
ATOM 802 C C . PRO A 1 100 ? -3.772 -11.330 -17.389 1.00 80.62 100 PRO A C 1
ATOM 804 O O . PRO A 1 100 ? -4.830 -11.932 -17.541 1.00 80.62 100 PRO A O 1
ATOM 807 N N . SER A 1 101 ? -2.687 -11.924 -16.885 1.00 80.81 101 SER A N 1
ATOM 808 C CA . SER A 1 101 ? -2.620 -13.306 -16.395 1.00 80.81 101 SER A CA 1
ATOM 809 C C . SER A 1 101 ? -2.417 -13.413 -14.880 1.00 80.81 101 SER A C 1
ATOM 811 O O . SER A 1 101 ? -2.044 -14.490 -14.413 1.00 80.81 101 SER A O 1
ATOM 813 N N . LEU A 1 102 ? -2.526 -12.295 -14.152 1.00 66.19 102 LEU A N 1
ATOM 814 C CA . LEU A 1 102 ? -2.349 -12.250 -12.699 1.00 66.19 102 LEU A CA 1
ATOM 815 C C . LEU A 1 102 ? -3.526 -12.907 -11.962 1.00 66.19 102 LEU A C 1
ATOM 817 O O . LEU A 1 102 ? -4.665 -12.827 -12.476 1.00 66.19 102 LEU A O 1
#

Radius of gyration: 25.22 Å; Cα contacts (8 Å, |Δi|>4): 60; chains: 1; bounding box: 73×54×31 Å

Solvent-accessible surface area (backbone atoms only — not comparable to full-atom values): 5945 Å² total; per-residue (Å²): 138,92,72,78,68,62,64,56,50,54,54,52,50,51,52,50,50,53,52,51,55,59,56,56,61,66,70,74,66,78,83,80,82,53,82,78,55,54,60,54,52,33,53,52,27,49,76,71,64,39,46,72,59,21,52,53,46,48,61,55,51,37,72,82,43,74,78,44,65,68,59,40,50,49,50,18,52,49,27,44,77,70,69,38,50,70,62,14,50,51,34,50,51,51,44,51,73,76,40,77,84,114

=== Feature glossary ===
Legend for the data blocks above and below:

— What the protein is —

Sequence gives the chain of amino acids in standard one-letter code (A=alanine, C=cysteine, …, Y=tyrosine), read N→C. It is the only feature that is directly encoded by the gene; all structural features are derived from the folded form of this sequence.

The annotation block draws on four external resources. InterPro: which protein families and domains the sequence belongs to. GO: standardized terms for what the protein does, what process it participates in, and where in the cell it acts. CATH: which structural fold it has in the CATH hierarchy. Organism: the species of origin.

— Where its atoms are —

Atomic coordinates in PDBx/mmCIF format — the same representation the Protein Data Bank distributes. Each line of the _atom_site loop places one backbone atom in Cartesian space (units: ångströms, origin: arbitrary).

Six rendered views show the 3D structure from the faces of a cube — i.e. along ±x, ±y, ±z. Rendering representation is drawn randomly per protein from cartoon (secondary-structure ribbons), sticks (backbone bonds), or molecular surface; coloring is either N→C rainbow (blue at the N-terminus through red at the C-terminus) or one color per chain.

— Local backbone conformation —

DSSP 8-state secondary structure assigns each residue one of H (α-helix), G (3₁₀-helix), I (π-helix), E (extended β-strand), B (isolated β-bridge), T (hydrogen-bonded turn), S (bend), or '-' (coil). The assignment is computed from backbone hydrogen-bond geometry via the Kabsch–Sander algorithm.

P-SEA three-state annotation labels each residue as helix, strand, or coil based purely on the geometry of the Cα trace. It serves as a fallback when the full backbone (and thus DSSP) is unavailable.

φ (phi) and ψ (psi) are the two rotatable backbone dihedrals per residue: φ is the C(i-1)–N–Cα–C torsion, ψ is the N–Cα–C–N(i+1) torsion, both in degrees on (−180°, 180°]. α-helical residues cluster near (−60°, −45°); β-strand residues near (−120°, +130°). A Ramachandran plot is simply a scatter of (φ, ψ) for every residue.

— Global shape and packing —

Radius of gyration (Rg) is the root-mean-square distance of Cα atoms from their centroid — a single number for overall size and compactness. A globular domain of N residues has Rg ≈ 2.2·N^0.38 Å; an extended or disordered chain has a much larger Rg. The Cα contact count is the number of residue pairs whose Cα atoms are within 8 Å and are more than four positions apart in sequenc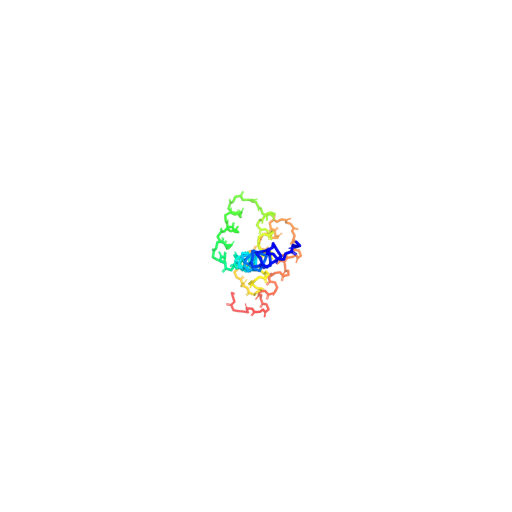e — a standard proxy for tertiary packing density. The bounding box is the smallest axis-aligned box enclosing all Cα atoms.

Accessible surface area quantifies burial. A residue with SASA near zero is packed into the hydrophobic core; one with SASA >100 Å² sits on the surface. Computed here via the Shrake–Rupley numerical algorithm with a 1.4 Å probe.

The contact map is a binary N×N matrix image: pixel (i, j) is dark where Cα_i and Cα_j are within 8 Å and |i−j|>4. Because the |i−j|>4 filter removes local helical contacts, off-diagonal stripes parallel to the main diagonal indicate parallel β-sheets; stripes perpendicular to it indicate antiparallel β-sheets. The Ramachandran plot scatters every residue's (φ, ψ) pair against the sterically allowed regions. The PAE heatmap renders the predicted-aligned-error matrix.

— Structural neighborhood —

A 3Di character summarizes, for each residue, the relative orientation of the Cα frame of its nearest spatial neighbor. Because it encodes fold topology rather than chemistry, 3Di alignments detect remote structural similarity that sequence alignment misses.

Structural nearest neighbors (via Foldseek easy-search vs the PDB). Reported per hit: target PDB id, E-value, and alignment TM-score. A TM-score above ~0.5 is the conventional threshold for 'same fold'.

— Confidence and disorder —

For AlphaFold models, the B-factor field carries pLDDT — the model's own estimate of local accuracy on a 0–100 scale. Regions with pLDDT<50 should be treated as essentially unmodeled; they often correspond to intrinsically disordered segments.

B-factor (Debye–Waller factor) reflects atomic displacement in the crystal lattice. It is an experimental observable (units Å²), not a prediction; low values mean the atom is pinned down, high values mean it moves or is heterogeneous across the crystal.

Predicted Aligned Error (PAE) is an AlphaFold confidence matrix: entry (i, j) is the expected error in the position of residue j, in ångströms, when the prediction is superimposed on the true structure at residue i. Low PAE within a block of residues means that block is internally rigid and well-predicted; high PAE between two blocks means their relative placement is uncertain even if each block individually is confident.